Protein AF-A0AB32XCL0-F1 (afdb_monomer)

Secondary structure (DSSP, 8-state):
----GGGGTTS-HHHHHHHHHHHHHHHHS-HHHHHHHHHHHHHHGGGT-TTHHHHHHHHHHHHHHHHHHHHHHHHHHHHHHHHTTT-HHHHHHHHHHHHHHHHHHHHHHT--TTT---TT--HHHHHHHHHHHHHHHHHHHHHHHHHHHHHH-

Nearest PDB structures (foldseek):
  8w6f-assembly2_B  TM=6.296E-01  e=1.425E+00  artificial sequences
  8w6f-assembly1_A  TM=6.210E-01  e=1.663E+00  artificial sequences
  8gl3-assembly1_A  TM=4.058E-01  e=2.475E-01  synthetic construct
  8w6e-assembly1_A  TM=3.971E-01  e=5.088E-01  artificial sequences
  8dt0-assembly2_B  TM=4.203E-01  e=1.160E+00  synthetic construct

Organism: Mycoplasmopsis fermentans (strain M64) (NCBI:txid943945)

pLDDT: mean 87.24, std 12.7, range [48.72, 97.94]

Solvent-accessible surface area (backbone atoms only — not comparable to full-atom values): 8654 Å² total; per-residue (Å²): 131,90,70,40,40,76,76,50,69,87,57,52,70,64,59,46,49,57,52,42,51,58,42,48,61,48,63,78,59,46,65,50,61,58,51,50,54,47,48,52,55,60,60,59,52,73,72,76,54,94,55,55,70,59,51,45,54,51,48,54,50,48,54,51,49,52,54,50,51,53,49,52,52,53,50,55,44,52,55,50,36,62,74,24,65,86,39,66,69,59,25,51,59,41,48,50,53,52,52,49,51,50,52,39,51,55,49,58,67,62,64,46,82,92,66,77,55,71,85,74,72,52,44,70,58,46,38,47,59,41,50,55,50,43,51,42,51,43,54,19,45,55,53,38,52,57,51,51,55,66,72,75,108

Structure (mmCIF, N/CA/C/O backbone):
data_AF-A0AB32XCL0-F1
#
_entry.id   AF-A0AB32XCL0-F1
#
loop_
_atom_site.group_PDB
_atom_site.id
_atom_site.type_symbol
_atom_site.label_atom_id
_atom_site.label_alt_id
_atom_site.label_comp_id
_atom_site.label_asym_id
_atom_site.label_entity_id
_atom_site.label_seq_id
_atom_site.pdbx_PDB_ins_code
_atom_site.Cartn_x
_atom_site.Cartn_y
_atom_site.Cartn_z
_atom_site.occupancy
_atom_site.B_iso_or_equiv
_atom_site.auth_seq_id
_atom_site.auth_comp_id
_atom_site.auth_asym_id
_atom_site.auth_atom_id
_atom_site.pdbx_PDB_model_num
ATOM 1 N N . MET A 1 1 ? -5.375 -13.391 5.605 1.00 59.53 1 MET A N 1
ATOM 2 C CA . MET A 1 1 ? -6.217 -12.766 6.645 1.00 59.53 1 MET A CA 1
ATOM 3 C C . MET A 1 1 ? -7.371 -12.090 5.931 1.00 59.53 1 MET A C 1
ATOM 5 O O . MET A 1 1 ? -7.100 -11.309 5.031 1.00 59.53 1 MET A O 1
ATOM 9 N N . LEU A 1 2 ? -8.616 -12.450 6.247 1.00 79.12 2 LEU A N 1
ATOM 10 C CA . LEU A 1 2 ? -9.795 -11.755 5.725 1.00 79.12 2 LEU A CA 1
ATOM 11 C C . LEU A 1 2 ? -10.009 -10.508 6.588 1.00 79.12 2 LEU A C 1
ATOM 13 O O . LEU A 1 2 ? -10.235 -10.637 7.790 1.00 79.12 2 LEU A O 1
ATOM 17 N N . ILE A 1 3 ? -9.856 -9.323 5.998 1.00 88.88 3 ILE A N 1
ATOM 18 C CA . ILE A 1 3 ? -10.085 -8.045 6.680 1.00 88.88 3 ILE A CA 1
ATOM 19 C C . ILE A 1 3 ? -11.528 -7.632 6.409 1.00 88.88 3 ILE A C 1
ATOM 21 O O . ILE A 1 3 ? -11.978 -7.621 5.267 1.00 88.88 3 ILE A O 1
ATOM 25 N N . SER A 1 4 ? -12.263 -7.339 7.474 1.00 91.00 4 SER A N 1
ATOM 26 C CA . SER A 1 4 ? -13.673 -6.957 7.424 1.00 91.00 4 SER A CA 1
ATOM 27 C C . SER A 1 4 ? -13.965 -5.890 8.475 1.00 91.00 4 SER A C 1
ATOM 29 O O . SER A 1 4 ? -13.114 -5.580 9.306 1.00 91.00 4 SER A O 1
ATOM 31 N N . ARG A 1 5 ? -15.180 -5.342 8.482 1.00 89.94 5 ARG A N 1
ATOM 32 C CA . ARG A 1 5 ? -15.593 -4.343 9.483 1.00 89.94 5 ARG A CA 1
ATOM 33 C C . ARG A 1 5 ? -15.476 -4.885 10.912 1.00 89.94 5 ARG A C 1
ATOM 35 O O . ARG A 1 5 ? -14.988 -4.191 11.798 1.00 89.94 5 ARG A O 1
ATOM 42 N N . GLU A 1 6 ? -15.815 -6.160 11.115 1.00 92.31 6 GLU A N 1
ATOM 43 C CA . GLU A 1 6 ? -15.691 -6.849 12.409 1.00 92.31 6 GLU A CA 1
ATOM 44 C C . GLU A 1 6 ? -14.253 -6.934 12.916 1.00 92.31 6 GLU A C 1
ATOM 46 O O . GLU A 1 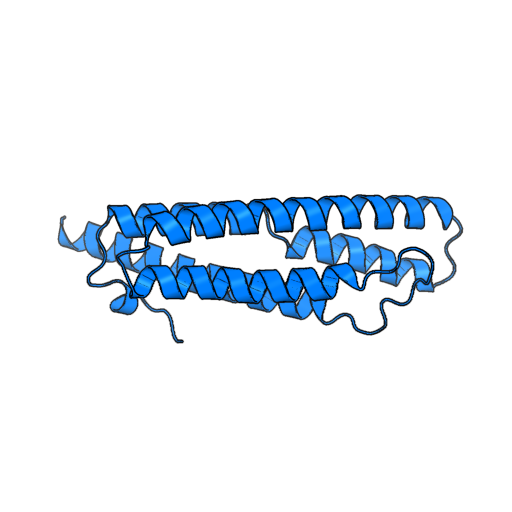6 ? -14.018 -6.931 14.126 1.00 92.31 6 GLU A O 1
ATOM 51 N N . THR A 1 7 ? -13.275 -6.950 12.006 1.00 93.19 7 THR A N 1
ATOM 52 C CA . THR A 1 7 ? -11.856 -6.881 12.367 1.00 93.19 7 THR A CA 1
ATOM 53 C C . THR A 1 7 ? -11.578 -5.642 13.221 1.00 93.19 7 THR A C 1
ATOM 55 O O . THR A 1 7 ? -10.815 -5.722 14.175 1.00 93.19 7 THR A O 1
ATOM 58 N N . PHE A 1 8 ? -12.257 -4.527 12.945 1.00 94.50 8 PHE A N 1
ATOM 59 C CA . PHE A 1 8 ? -12.014 -3.216 13.545 1.00 94.50 8 PHE A CA 1
ATOM 60 C C . PHE A 1 8 ? -12.951 -2.855 14.703 1.00 94.50 8 PHE A C 1
ATOM 62 O O . PHE A 1 8 ? -12.908 -1.730 15.202 1.00 94.50 8 PHE A O 1
ATOM 69 N N . LYS A 1 9 ? -13.790 -3.788 15.172 1.00 92.75 9 LYS A N 1
ATOM 70 C CA . LYS A 1 9 ? -14.846 -3.486 16.154 1.00 92.75 9 LYS A CA 1
ATOM 71 C C . LYS A 1 9 ? -14.348 -2.826 17.446 1.00 92.75 9 LYS A C 1
ATOM 73 O O . LYS A 1 9 ? -15.020 -1.935 17.956 1.00 92.75 9 LYS A O 1
ATOM 78 N N . ASN A 1 10 ? -13.152 -3.206 17.902 1.00 91.50 10 ASN A N 1
ATOM 79 C CA . ASN A 1 10 ? -12.537 -2.735 19.148 1.00 91.50 10 ASN A CA 1
ATOM 80 C C . ASN A 1 10 ? -11.492 -1.616 18.948 1.00 91.50 10 ASN A C 1
ATOM 82 O O . A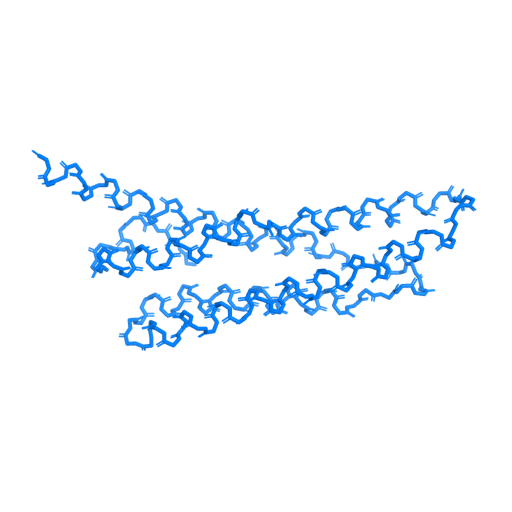SN A 1 10 ? -10.846 -1.215 19.911 1.00 91.50 10 ASN A O 1
ATOM 86 N N . CYS A 1 11 ? -11.270 -1.139 17.720 1.00 93.88 11 CYS A N 1
ATOM 87 C CA . CYS A 1 11 ? -10.318 -0.055 17.450 1.00 93.88 11 CYS A CA 1
ATOM 88 C C . CYS A 1 11 ? -10.935 1.306 17.788 1.00 93.88 11 CYS A C 1
ATOM 90 O O . CYS A 1 11 ? -12.134 1.491 17.590 1.00 93.88 11 CYS A O 1
ATOM 92 N N . SER A 1 12 ? -10.145 2.274 18.254 1.00 94.31 12 SER A N 1
ATOM 93 C CA . SER A 1 12 ? -10.655 3.638 18.459 1.00 94.31 12 SER A CA 1
ATOM 94 C C . SER A 1 12 ? -10.908 4.342 17.119 1.00 94.31 12 SER A C 1
ATOM 96 O O . SER A 1 12 ? -10.288 3.989 16.118 1.00 94.31 12 SER A O 1
ATOM 98 N N . ASP A 1 13 ? -11.791 5.345 17.078 1.00 94.25 13 ASP A N 1
ATOM 99 C CA . ASP A 1 13 ? -12.009 6.135 15.850 1.00 94.25 13 ASP A CA 1
ATOM 100 C C . ASP A 1 13 ? -10.725 6.821 15.386 1.00 94.25 13 ASP A C 1
ATOM 102 O O . ASP A 1 13 ? -10.445 6.878 14.193 1.00 94.25 13 ASP A O 1
ATOM 106 N N . LYS A 1 14 ? -9.899 7.275 16.334 1.00 95.50 14 LYS A N 1
ATOM 107 C CA . LYS A 1 14 ? -8.583 7.836 16.032 1.00 95.50 14 LYS A CA 1
ATOM 108 C C . LYS A 1 14 ? -7.698 6.826 15.303 1.00 95.50 14 LYS A C 1
ATOM 110 O O . LYS A 1 14 ? -7.172 7.152 14.248 1.00 95.50 14 LYS A O 1
ATOM 115 N N . ASP A 1 15 ? -7.580 5.605 15.824 1.00 95.94 1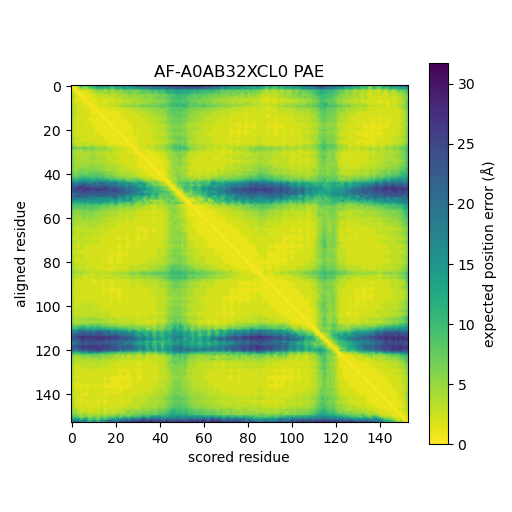5 ASP A N 1
ATOM 116 C CA . ASP A 1 15 ? -6.767 4.566 15.185 1.00 95.94 15 ASP A CA 1
ATOM 117 C C . ASP A 1 15 ? -7.266 4.231 13.770 1.00 95.94 15 ASP A C 1
ATOM 119 O O . ASP A 1 15 ? -6.473 3.983 12.860 1.00 95.94 15 ASP A O 1
ATOM 123 N N . LEU A 1 16 ? -8.591 4.202 13.587 1.00 96.19 16 LEU A N 1
ATOM 124 C CA . LEU A 1 16 ? -9.209 3.950 12.288 1.00 96.19 16 LEU A CA 1
ATOM 125 C C . LEU A 1 16 ? -8.937 5.085 11.307 1.00 96.19 16 LEU A C 1
ATOM 127 O O . LEU A 1 16 ? -8.562 4.805 10.173 1.00 96.19 16 LEU A O 1
ATOM 131 N N . ASN A 1 17 ? -9.047 6.337 11.744 1.00 96.69 17 ASN A N 1
ATOM 132 C CA . ASN A 1 17 ? -8.732 7.502 10.922 1.00 96.69 17 ASN A CA 1
ATOM 133 C C . ASN A 1 17 ? -7.239 7.572 10.566 1.00 96.69 17 ASN A C 1
ATOM 135 O O . ASN A 1 17 ? -6.907 7.828 9.411 1.00 96.69 17 ASN A O 1
ATOM 139 N N . ASP A 1 18 ? -6.340 7.270 11.509 1.00 97.12 18 ASP A N 1
ATOM 140 C CA . ASP A 1 18 ? -4.891 7.232 11.266 1.00 97.12 18 ASP A CA 1
ATOM 141 C C . ASP A 1 18 ? -4.531 6.156 10.220 1.00 97.12 18 ASP A C 1
ATOM 143 O O . ASP A 1 18 ? -3.751 6.402 9.293 1.00 97.12 18 ASP A O 1
ATOM 147 N N . LEU A 1 19 ? -5.129 4.960 10.320 1.00 97.38 19 LEU A N 1
ATOM 148 C CA . LEU A 1 19 ? -4.928 3.896 9.333 1.00 97.38 19 LEU A CA 1
ATOM 149 C C . LEU A 1 19 ? -5.595 4.221 7.987 1.00 97.38 19 LEU A C 1
ATOM 151 O O . LEU A 1 19 ? -5.017 3.927 6.940 1.00 97.38 19 LEU A O 1
ATOM 155 N N . TRP A 1 20 ? -6.787 4.818 8.002 1.00 97.44 20 TRP A N 1
ATOM 156 C CA . TRP A 1 20 ? -7.497 5.241 6.796 1.00 97.44 20 TRP A CA 1
ATOM 157 C C . TRP A 1 20 ? -6.682 6.262 6.008 1.00 97.44 20 TRP A C 1
ATOM 159 O O . TRP A 1 20 ? -6.487 6.068 4.811 1.00 97.44 20 TRP A O 1
ATOM 169 N N . ALA A 1 21 ? -6.130 7.277 6.680 1.00 96.69 21 ALA A N 1
ATOM 170 C CA . ALA A 1 21 ? -5.293 8.298 6.056 1.00 96.69 21 ALA A CA 1
ATOM 171 C C . ALA A 1 21 ? -4.075 7.673 5.362 1.00 96.69 21 ALA A C 1
ATOM 173 O O . ALA A 1 21 ? -3.845 7.918 4.181 1.00 96.69 21 ALA A O 1
ATOM 174 N N . LEU A 1 22 ? -3.361 6.767 6.048 1.00 97.50 22 LEU A N 1
ATOM 175 C CA . LEU A 1 22 ? -2.230 6.044 5.454 1.00 97.50 22 LEU A CA 1
ATOM 176 C C . LEU A 1 22 ? -2.621 5.299 4.171 1.00 97.50 22 LEU A C 1
ATOM 178 O O . LEU A 1 22 ? -1.870 5.300 3.194 1.00 97.50 22 LEU A O 1
ATOM 182 N N . VAL A 1 23 ? -3.749 4.588 4.204 1.00 97.31 23 VAL A N 1
ATOM 183 C CA . VAL A 1 23 ? -4.198 3.767 3.077 1.00 97.31 23 VAL A CA 1
ATOM 184 C C . VAL A 1 23 ? -4.695 4.644 1.930 1.00 97.31 23 VAL A C 1
ATOM 186 O O . VAL A 1 23 ? -4.351 4.361 0.785 1.00 97.31 23 VAL A O 1
ATOM 189 N N . SER A 1 24 ? -5.432 5.717 2.228 1.00 96.12 24 SER A N 1
ATOM 190 C CA . SER A 1 24 ? -5.893 6.693 1.236 1.00 96.12 24 SER A CA 1
ATOM 191 C C . SER A 1 24 ? -4.710 7.334 0.513 1.00 96.12 24 SER A C 1
ATOM 193 O O . SER A 1 24 ? -4.645 7.263 -0.709 1.00 96.12 24 SER A O 1
ATOM 195 N N . ASP A 1 25 ? -3.705 7.819 1.250 1.00 95.25 25 ASP A N 1
ATOM 196 C CA . ASP A 1 25 ? -2.505 8.441 0.672 1.00 95.25 25 ASP A CA 1
ATOM 197 C C . ASP A 1 25 ? -1.756 7.502 -0.297 1.00 95.25 25 ASP A C 1
ATOM 199 O O . ASP A 1 25 ? -1.155 7.935 -1.286 1.00 95.25 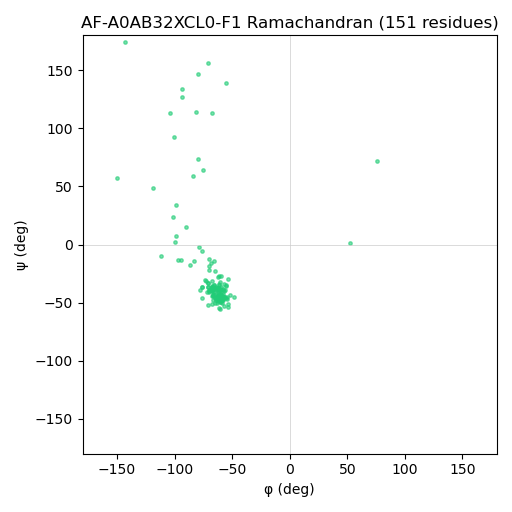25 ASP A O 1
ATOM 203 N N . MET A 1 26 ? -1.760 6.191 -0.024 1.00 96.06 26 MET A N 1
ATOM 204 C CA . MET A 1 26 ? -1.160 5.200 -0.925 1.00 96.06 26 MET A CA 1
ATOM 205 C C . MET A 1 26 ? -2.029 4.913 -2.150 1.00 96.06 26 MET A C 1
ATOM 207 O O . MET A 1 26 ? -1.482 4.709 -3.234 1.00 96.06 26 MET A O 1
ATOM 211 N N . LEU A 1 27 ? -3.352 4.890 -1.994 1.00 95.25 27 LEU A N 1
ATOM 212 C CA . LEU A 1 27 ? -4.290 4.659 -3.093 1.00 95.25 27 LEU A CA 1
ATOM 213 C C . LEU A 1 27 ? -4.397 5.866 -4.034 1.00 95.25 27 LEU A C 1
ATOM 215 O O . LEU A 1 27 ? -4.547 5.664 -5.236 1.00 95.25 27 LEU A O 1
ATOM 219 N N . ASP A 1 28 ? -4.237 7.089 -3.524 1.00 93.62 28 ASP A N 1
ATOM 220 C CA . ASP A 1 28 ? -4.249 8.327 -4.318 1.00 93.62 28 ASP A CA 1
ATOM 221 C C . ASP A 1 28 ? -3.004 8.475 -5.209 1.00 93.62 28 ASP A C 1
ATOM 223 O O . ASP A 1 28 ? -3.019 9.172 -6.226 1.00 93.62 28 ASP A O 1
ATOM 227 N N . LEU A 1 29 ? -1.910 7.791 -4.862 1.00 89.94 29 LEU A N 1
ATOM 228 C CA . LEU A 1 29 ? -0.644 7.833 -5.597 1.00 89.94 29 LEU A CA 1
ATOM 229 C C . LEU A 1 29 ? -0.229 6.460 -6.149 1.00 89.94 29 LEU A C 1
ATOM 231 O O . LEU A 1 29 ? 0.946 6.107 -6.021 1.00 89.94 29 LEU A O 1
ATOM 235 N N . PRO A 1 30 ? -1.111 5.704 -6.823 1.00 91.75 30 PRO A N 1
ATOM 236 C CA . PRO A 1 30 ? -0.960 4.265 -7.023 1.00 91.75 30 PRO A CA 1
ATOM 237 C C . PRO A 1 30 ? 0.375 3.892 -7.681 1.00 91.75 30 PRO A C 1
ATOM 239 O O . PRO A 1 30 ? 0.870 4.559 -8.599 1.00 91.75 30 PRO A O 1
ATOM 242 N N . LEU A 1 31 ? 0.985 2.808 -7.198 1.00 92.75 31 LEU A N 1
ATOM 243 C CA . LEU A 1 31 ? 2.228 2.272 -7.760 1.00 92.75 31 LEU A CA 1
ATOM 244 C C . LEU A 1 31 ? 1.962 1.569 -9.094 1.00 92.75 31 LEU A C 1
ATOM 246 O O . LEU A 1 31 ? 2.841 1.547 -9.959 1.00 92.75 31 LEU A O 1
ATOM 250 N N . SER A 1 32 ? 0.768 0.994 -9.259 1.00 92.69 32 SER A N 1
ATOM 251 C CA . SER A 1 32 ? 0.358 0.293 -10.472 1.00 92.69 32 SER A CA 1
ATOM 252 C C . SER A 1 32 ? 0.389 1.209 -11.684 1.00 92.69 32 SER A C 1
ATOM 254 O O . SER A 1 32 ? 0.876 0.791 -12.728 1.00 92.69 32 SER A O 1
ATOM 256 N N . TYR A 1 33 ? -0.025 2.470 -11.544 1.00 90.69 33 TYR A N 1
ATOM 257 C CA . TYR A 1 33 ? 0.020 3.450 -12.628 1.00 90.69 33 TYR A CA 1
ATOM 258 C C . TYR A 1 33 ? 1.441 3.627 -13.186 1.00 90.69 33 TYR A C 1
ATOM 260 O O . TYR A 1 33 ? 1.668 3.442 -14.385 1.00 90.69 33 TYR A O 1
ATOM 268 N N . ASP A 1 34 ? 2.419 3.903 -12.319 1.00 90.94 34 ASP A N 1
ATOM 269 C CA . ASP A 1 34 ? 3.815 4.114 -12.725 1.00 90.94 34 ASP A CA 1
ATOM 270 C C . ASP A 1 34 ? 4.434 2.839 -13.311 1.00 90.94 34 ASP A C 1
ATOM 272 O O . ASP A 1 34 ? 5.124 2.875 -14.334 1.00 90.94 34 ASP A O 1
ATOM 276 N N . ILE A 1 35 ? 4.175 1.692 -12.671 1.00 89.69 35 ILE A N 1
ATOM 277 C CA . ILE A 1 35 ? 4.675 0.391 -13.121 1.00 89.69 35 ILE A CA 1
ATOM 278 C C . ILE A 1 35 ? 4.079 0.043 -14.485 1.00 89.69 35 ILE A C 1
ATOM 280 O O . ILE A 1 35 ? 4.828 -0.308 -15.392 1.00 89.69 35 ILE A O 1
ATOM 284 N N . ASN A 1 36 ? 2.769 0.185 -14.676 1.00 87.50 36 ASN A N 1
ATOM 285 C CA . ASN A 1 36 ? 2.099 -0.114 -15.942 1.00 87.50 36 ASN A CA 1
ATOM 286 C C . ASN A 1 36 ? 2.574 0.814 -17.062 1.00 87.50 36 ASN A C 1
ATOM 288 O O . ASN A 1 36 ? 2.772 0.365 -18.192 1.00 87.50 36 ASN A O 1
ATOM 292 N N . LYS A 1 37 ? 2.837 2.085 -16.749 1.00 87.50 37 LYS A N 1
ATOM 293 C CA . LYS A 1 37 ? 3.408 3.046 -17.695 1.00 87.50 37 LYS A CA 1
ATOM 294 C C . LYS A 1 37 ? 4.814 2.647 -18.147 1.00 87.50 37 LYS A C 1
ATOM 296 O O . LYS A 1 37 ? 5.091 2.645 -19.348 1.00 87.50 37 LYS A O 1
ATOM 301 N N . LEU A 1 38 ? 5.678 2.246 -17.212 1.00 87.00 38 LEU A N 1
ATOM 302 C CA . LEU A 1 38 ? 6.985 1.672 -17.535 1.00 87.00 38 LEU A CA 1
ATOM 303 C C . LEU A 1 38 ? 6.832 0.405 -18.390 1.00 87.00 38 LEU A C 1
ATOM 305 O O . LEU A 1 38 ? 7.500 0.266 -19.413 1.00 87.00 38 LEU A O 1
ATOM 309 N N . MET A 1 39 ? 5.918 -0.490 -18.011 1.00 82.75 39 MET A N 1
ATOM 310 C CA . MET A 1 39 ? 5.727 -1.763 -18.699 1.00 82.75 39 MET A CA 1
ATOM 311 C C . MET A 1 39 ? 5.204 -1.624 -20.122 1.00 82.75 39 MET A C 1
ATOM 313 O O . MET A 1 39 ? 5.649 -2.346 -21.012 1.00 82.75 39 MET A O 1
ATOM 317 N N . SER A 1 40 ? 4.306 -0.672 -20.354 1.00 82.56 40 SER A N 1
ATOM 318 C CA . SER A 1 40 ? 3.823 -0.341 -21.692 1.00 82.56 40 SER A CA 1
ATOM 319 C C . SER A 1 40 ? 4.977 0.084 -22.610 1.00 82.56 40 SER A C 1
ATOM 321 O O . SER A 1 40 ? 5.117 -0.433 -23.718 1.00 82.56 40 SER A O 1
ATOM 323 N N . CYS A 1 41 ? 5.878 0.937 -22.109 1.00 81.12 41 CYS A N 1
ATOM 324 C CA . CYS A 1 41 ? 7.071 1.381 -22.837 1.00 81.12 41 CYS A CA 1
ATOM 325 C C . CYS A 1 41 ? 8.057 0.233 -23.135 1.00 81.12 41 CYS A C 1
ATOM 327 O O . CYS A 1 41 ? 8.638 0.153 -24.221 1.00 81.12 41 CYS A O 1
ATOM 329 N N . VAL A 1 42 ? 8.223 -0.691 -22.189 1.00 77.81 42 VAL A N 1
ATOM 330 C CA . VAL A 1 42 ? 9.047 -1.898 -22.368 1.00 77.81 42 VAL A CA 1
ATOM 331 C C . VAL A 1 42 ? 8.452 -2.844 -23.409 1.00 77.81 42 VAL A C 1
ATOM 333 O O . VAL A 1 42 ? 9.189 -3.479 -24.154 1.00 77.81 42 VAL A O 1
ATOM 336 N N . ASN A 1 43 ? 7.128 -2.961 -23.482 1.00 74.88 43 ASN A N 1
ATOM 337 C CA . ASN A 1 43 ? 6.485 -3.846 -24.449 1.00 74.88 43 ASN A CA 1
ATOM 338 C C . ASN A 1 43 ? 6.492 -3.259 -25.867 1.00 74.88 43 ASN A C 1
ATOM 340 O O . ASN A 1 43 ? 6.701 -4.002 -26.822 1.00 74.88 43 ASN A O 1
ATOM 344 N N . SER A 1 44 ? 6.327 -1.941 -26.021 1.00 70.62 44 SER A N 1
ATOM 345 C CA . SER A 1 44 ? 6.311 -1.287 -27.340 1.00 70.62 44 SER A CA 1
ATOM 346 C C . SER A 1 44 ? 7.683 -1.235 -28.021 1.00 70.62 44 SER A C 1
ATOM 348 O O . SER A 1 44 ? 7.790 -1.365 -29.238 1.00 70.62 44 SER A O 1
ATOM 350 N N . SER A 1 45 ? 8.752 -1.108 -27.239 1.00 64.62 45 SER A N 1
ATOM 351 C CA . SER A 1 45 ? 10.145 -1.071 -27.717 1.00 64.62 45 SER A CA 1
ATOM 352 C C . SER A 1 45 ? 10.663 -2.407 -28.266 1.00 64.62 45 SER A C 1
ATOM 354 O O . SER A 1 45 ? 11.622 -2.407 -29.039 1.00 64.62 45 SER A O 1
ATOM 356 N N . LYS A 1 46 ? 10.014 -3.537 -27.948 1.00 64.38 46 LYS A N 1
ATOM 357 C CA . LYS A 1 46 ? 10.375 -4.869 -28.476 1.00 64.38 46 LYS A CA 1
ATOM 358 C C . LYS A 1 46 ? 10.160 -5.016 -29.988 1.00 64.38 46 LYS A C 1
ATOM 360 O O . LYS A 1 46 ? 10.690 -5.952 -30.575 1.00 64.38 46 LYS A O 1
ATOM 365 N N . HIS A 1 47 ? 9.427 -4.102 -30.625 1.00 59.50 47 HIS A N 1
ATOM 366 C CA . HIS A 1 47 ? 9.033 -4.197 -32.036 1.00 59.50 47 HIS A CA 1
ATOM 367 C C . HIS A 1 47 ? 9.870 -3.342 -33.006 1.00 59.50 47 HIS A C 1
ATOM 369 O O . HIS A 1 47 ? 9.405 -3.028 -34.095 1.00 59.50 47 HIS A O 1
ATOM 375 N N . GLY A 1 48 ? 11.111 -2.989 -32.652 1.00 57.44 48 GLY A N 1
ATOM 376 C CA . GLY A 1 48 ? 11.990 -2.210 -33.534 1.00 57.44 48 GLY A CA 1
ATOM 377 C C . GLY A 1 48 ? 11.589 -0.735 -33.582 1.00 57.44 48 GLY A C 1
ATOM 378 O O . GLY A 1 48 ? 11.058 -0.249 -34.574 1.00 57.44 48 GLY A O 1
ATOM 379 N N . CYS A 1 49 ? 11.839 -0.015 -32.486 1.00 65.06 49 CYS A N 1
ATOM 380 C CA . CYS A 1 49 ? 11.560 1.416 -32.386 1.00 65.06 49 CYS A CA 1
ATOM 381 C C . CYS A 1 49 ? 12.794 2.264 -32.741 1.00 65.06 49 CYS A C 1
ATOM 383 O O . CYS A 1 49 ? 13.882 2.038 -32.211 1.00 65.06 49 CYS A O 1
ATOM 385 N N . SER A 1 50 ? 12.611 3.294 -33.573 1.00 65.00 50 SER A N 1
ATOM 386 C CA . SER A 1 50 ? 13.659 4.255 -33.956 1.00 65.00 50 SER A CA 1
ATOM 387 C C . SER A 1 50 ? 14.118 5.173 -32.812 1.00 65.00 50 SER A C 1
ATOM 389 O O . SER A 1 50 ? 15.188 5.768 -32.896 1.00 65.00 50 SER A O 1
ATOM 391 N N . HIS A 1 51 ? 13.356 5.268 -31.718 1.00 71.31 51 HIS A N 1
ATOM 392 C CA . HIS A 1 51 ? 13.626 6.164 -30.585 1.00 71.31 51 HIS A CA 1
ATOM 393 C C . HIS A 1 51 ? 14.310 5.465 -29.397 1.00 71.31 51 HIS A C 1
ATOM 395 O O . HIS A 1 51 ? 14.057 5.805 -28.240 1.00 71.31 51 HIS A O 1
ATOM 401 N N . LEU A 1 52 ? 15.171 4.472 -29.654 1.00 64.25 52 LEU A N 1
ATOM 402 C CA . LEU A 1 52 ? 15.779 3.609 -28.628 1.00 64.25 52 LEU A CA 1
ATOM 403 C C . LEU A 1 52 ? 16.381 4.385 -27.439 1.00 64.25 52 LEU A C 1
ATOM 405 O O . LEU A 1 52 ? 16.120 4.044 -26.285 1.00 64.25 52 LEU A O 1
ATOM 409 N N . MET A 1 53 ? 17.134 5.456 -27.710 1.00 67.81 53 MET A N 1
ATOM 410 C CA . MET A 1 53 ? 17.750 6.289 -26.666 1.00 67.81 53 MET A CA 1
ATOM 411 C C . MET A 1 53 ? 16.711 6.972 -25.768 1.00 67.81 53 MET A C 1
ATOM 413 O O . MET A 1 53 ? 16.877 7.017 -24.550 1.00 67.81 53 MET A O 1
ATOM 417 N N . THR A 1 54 ? 15.603 7.440 -26.343 1.00 78.69 54 THR A N 1
ATOM 418 C CA . THR A 1 54 ? 14.500 8.063 -25.601 1.00 78.69 54 THR A CA 1
ATOM 419 C C . THR A 1 54 ? 13.780 7.049 -24.715 1.00 78.69 54 THR A C 1
ATOM 421 O O . THR A 1 54 ? 13.408 7.373 -23.588 1.00 78.69 54 THR A O 1
ATOM 424 N N . HIS A 1 55 ? 13.627 5.799 -25.166 1.00 78.62 55 HIS A N 1
ATOM 425 C CA . HIS A 1 55 ? 13.057 4.758 -24.314 1.00 78.62 55 HIS A CA 1
ATOM 426 C C . HIS A 1 55 ? 13.975 4.395 -23.136 1.00 78.62 55 HIS A C 1
ATOM 428 O O . HIS A 1 55 ? 13.472 4.196 -22.034 1.00 78.62 55 HIS A O 1
ATOM 434 N N . ILE A 1 56 ? 15.299 4.340 -23.331 1.00 79.50 56 ILE A N 1
ATOM 435 C CA . ILE A 1 56 ? 16.253 4.097 -22.233 1.00 79.50 56 ILE A CA 1
ATOM 436 C C . ILE A 1 56 ? 16.127 5.201 -21.179 1.00 79.50 56 ILE A C 1
ATOM 438 O O . ILE A 1 56 ? 15.926 4.905 -20.003 1.00 79.50 56 ILE A O 1
ATOM 442 N N . GLN A 1 57 ? 16.148 6.469 -21.603 1.00 83.62 57 GLN A N 1
ATOM 443 C CA . GLN A 1 57 ? 15.966 7.616 -20.706 1.00 83.62 57 GLN A CA 1
ATOM 444 C C . GLN A 1 57 ? 14.628 7.553 -19.956 1.00 83.62 57 GLN A C 1
ATOM 446 O O . GLN A 1 57 ? 14.578 7.784 -18.747 1.00 83.62 57 GLN A O 1
ATOM 451 N N . PHE A 1 58 ? 13.547 7.191 -20.652 1.00 86.00 58 PHE A N 1
ATOM 452 C CA . PHE A 1 58 ? 12.231 7.004 -20.045 1.00 86.00 58 PHE A CA 1
ATOM 453 C C . PHE A 1 58 ? 12.240 5.887 -18.991 1.00 86.00 58 PHE A C 1
ATOM 455 O O . PHE A 1 58 ? 11.733 6.077 -17.885 1.00 86.00 58 PHE A O 1
ATOM 462 N N . ILE A 1 59 ? 12.830 4.732 -19.306 1.00 83.69 59 ILE A N 1
ATOM 463 C CA . ILE A 1 59 ? 12.924 3.583 -18.396 1.00 83.69 59 ILE A CA 1
ATOM 464 C C . ILE A 1 59 ? 13.740 3.941 -17.153 1.00 83.69 59 ILE A C 1
ATOM 466 O O . ILE A 1 59 ? 13.313 3.650 -16.035 1.00 83.69 59 ILE A O 1
ATOM 470 N N . GLU A 1 60 ? 14.884 4.603 -17.324 1.00 85.50 60 GLU A N 1
ATOM 471 C CA . GLU A 1 60 ? 15.729 5.046 -16.216 1.00 85.50 60 GLU A CA 1
ATOM 472 C C . GLU A 1 60 ? 15.022 6.053 -15.308 1.00 85.50 60 GLU A C 1
ATOM 474 O O . GLU A 1 60 ? 15.128 5.959 -14.080 1.00 85.50 60 GLU A O 1
ATOM 479 N N . PHE A 1 61 ? 14.291 7.002 -15.899 1.00 89.31 61 PHE A N 1
ATOM 480 C CA . PHE A 1 61 ? 13.491 7.972 -15.160 1.00 89.31 61 PHE A CA 1
ATOM 481 C C . PHE A 1 61 ? 12.429 7.268 -14.308 1.00 89.31 61 PHE A C 1
ATOM 483 O O . PHE A 1 61 ? 12.425 7.406 -13.084 1.00 89.31 61 PHE A O 1
ATOM 490 N N . TRP A 1 62 ? 11.582 6.437 -14.921 1.00 89.06 62 TRP A N 1
ATOM 491 C CA . TRP A 1 62 ? 10.504 5.752 -14.202 1.00 89.06 62 TRP A CA 1
ATOM 492 C C . TRP A 1 62 ? 11.015 4.752 -13.171 1.00 89.06 62 TRP A C 1
ATOM 494 O O . TRP A 1 62 ? 10.438 4.632 -12.094 1.00 89.06 62 TRP A O 1
ATOM 504 N N . TYR A 1 63 ? 12.132 4.076 -13.436 1.00 88.06 63 TYR A N 1
ATOM 505 C CA . TYR A 1 63 ? 12.786 3.233 -12.439 1.00 88.06 63 TYR A CA 1
ATOM 506 C C . TYR A 1 63 ? 13.169 4.019 -11.176 1.00 88.06 63 TYR A C 1
ATOM 508 O O . TYR A 1 63 ? 12.943 3.544 -10.057 1.00 88.06 63 TYR A O 1
ATOM 516 N N . LYS A 1 64 ? 13.731 5.226 -11.334 1.00 90.19 64 LYS A N 1
ATOM 517 C CA . LYS A 1 64 ? 14.073 6.106 -10.206 1.00 90.19 64 LYS A CA 1
ATOM 518 C C . LYS A 1 64 ? 12.818 6.567 -9.465 1.00 90.19 64 LYS A C 1
ATOM 520 O O . LYS A 1 64 ? 12.787 6.452 -8.238 1.00 90.19 64 LYS A O 1
ATOM 525 N N . GLU A 1 65 ? 11.787 6.997 -10.187 1.00 92.81 65 GLU A N 1
ATOM 526 C CA . GLU A 1 65 ? 10.524 7.462 -9.598 1.00 92.81 65 GLU A CA 1
ATOM 527 C C . GLU A 1 65 ? 9.805 6.354 -8.818 1.00 92.81 65 GLU A C 1
ATOM 529 O O . GLU A 1 65 ? 9.483 6.535 -7.643 1.00 92.81 65 GLU A O 1
ATOM 534 N N . ILE A 1 66 ? 9.673 5.154 -9.392 1.00 92.94 66 ILE A N 1
ATOM 535 C CA . ILE A 1 66 ? 9.075 3.994 -8.711 1.00 92.94 66 ILE A CA 1
ATOM 536 C C . ILE A 1 66 ? 9.862 3.658 -7.438 1.00 92.94 66 ILE A C 1
ATOM 538 O O . ILE A 1 66 ? 9.285 3.460 -6.367 1.00 92.94 66 ILE A O 1
ATOM 542 N N . ARG A 1 67 ? 11.201 3.624 -7.507 1.00 93.12 67 ARG A N 1
ATOM 543 C CA . ARG A 1 67 ? 12.040 3.367 -6.323 1.00 93.12 67 ARG A CA 1
ATOM 544 C C . ARG A 1 67 ? 11.877 4.441 -5.251 1.00 93.12 67 ARG A C 1
ATOM 546 O O . ARG A 1 67 ? 11.909 4.107 -4.063 1.00 93.12 67 ARG A O 1
ATOM 553 N N . ARG A 1 68 ? 11.728 5.705 -5.650 1.00 94.81 68 ARG A N 1
ATOM 554 C CA . ARG A 1 68 ? 11.493 6.832 -4.745 1.00 94.81 68 ARG A CA 1
ATOM 555 C C . ARG A 1 68 ? 10.129 6.706 -4.065 1.00 94.81 68 ARG A C 1
ATOM 557 O O . ARG A 1 68 ? 10.078 6.766 -2.839 1.00 94.81 68 ARG A O 1
ATOM 564 N N . LYS A 1 69 ? 9.065 6.424 -4.820 1.00 95.62 69 LYS A N 1
ATOM 565 C CA . LYS A 1 69 ? 7.713 6.190 -4.289 1.00 95.62 69 LYS A CA 1
ATOM 566 C C . LYS A 1 69 ? 7.675 5.017 -3.302 1.00 95.62 69 LYS A C 1
ATOM 568 O O . LYS A 1 69 ? 7.228 5.181 -2.172 1.00 95.62 69 LYS A O 1
ATOM 573 N N . ILE A 1 70 ? 8.283 3.877 -3.651 1.00 95.81 70 ILE A N 1
ATOM 574 C CA . ILE A 1 70 ? 8.430 2.726 -2.737 1.00 95.81 70 ILE A CA 1
ATOM 575 C C . ILE A 1 70 ? 9.149 3.125 -1.438 1.00 95.81 70 ILE A C 1
ATOM 577 O O . ILE A 1 70 ? 8.797 2.644 -0.360 1.00 95.81 70 ILE A O 1
ATOM 581 N N . LYS A 1 71 ? 10.175 3.984 -1.514 1.00 96.19 71 LYS A N 1
ATOM 582 C CA . LYS A 1 71 ? 10.878 4.479 -0.322 1.00 96.19 71 LYS A CA 1
ATOM 583 C C . LYS A 1 71 ? 9.944 5.307 0.565 1.00 96.19 71 LYS A C 1
ATOM 585 O O . LYS A 1 71 ? 9.947 5.072 1.769 1.00 96.19 71 LYS A O 1
ATOM 590 N N . TYR A 1 72 ? 9.148 6.210 -0.009 1.00 96.06 72 TYR A N 1
ATOM 591 C CA . TYR A 1 72 ? 8.175 7.005 0.748 1.00 96.06 72 TYR A CA 1
ATOM 592 C C . TYR A 1 72 ? 7.139 6.134 1.448 1.00 96.06 72 TYR A C 1
ATOM 594 O O . TYR A 1 72 ? 6.968 6.254 2.657 1.00 96.06 72 TYR A O 1
ATOM 602 N N . TYR A 1 73 ? 6.551 5.177 0.735 1.00 97.62 73 TYR A N 1
ATOM 603 C CA . TYR A 1 73 ? 5.593 4.254 1.335 1.00 97.62 73 TYR A CA 1
ATOM 604 C C . TYR A 1 73 ? 6.206 3.448 2.482 1.00 97.62 73 TYR A C 1
ATOM 606 O O . TYR A 1 73 ? 5.599 3.318 3.538 1.00 97.62 73 TYR A O 1
ATOM 614 N N . LEU A 1 74 ? 7.439 2.946 2.331 1.00 97.31 74 LEU A N 1
ATOM 615 C CA . LEU A 1 74 ? 8.127 2.242 3.419 1.00 97.31 74 LEU A CA 1
ATOM 616 C C . LEU A 1 74 ? 8.353 3.132 4.648 1.00 97.31 74 LEU A C 1
ATOM 618 O O . LEU A 1 74 ? 8.319 2.618 5.771 1.00 97.31 74 LEU A O 1
ATOM 622 N N . THR A 1 75 ? 8.599 4.428 4.450 1.00 97.38 75 THR A N 1
ATOM 623 C CA . THR A 1 75 ? 8.706 5.405 5.539 1.00 97.38 75 THR A CA 1
ATOM 624 C C . THR A 1 75 ? 7.357 5.600 6.224 1.00 97.38 75 THR A C 1
ATOM 626 O O . THR A 1 75 ? 7.287 5.415 7.435 1.00 97.38 75 THR A O 1
ATOM 629 N N . TRP A 1 76 ? 6.286 5.874 5.476 1.00 97.50 76 TRP A N 1
ATOM 630 C CA . TRP A 1 76 ? 4.941 6.049 6.040 1.00 97.50 76 TRP A CA 1
ATOM 631 C C . TRP A 1 76 ? 4.468 4.814 6.809 1.00 97.50 76 TRP A C 1
ATOM 633 O O . TRP A 1 76 ? 4.059 4.920 7.962 1.00 97.50 76 TRP A O 1
ATOM 643 N N . ILE A 1 77 ? 4.641 3.625 6.225 1.00 97.88 77 ILE A N 1
ATOM 644 C CA . ILE A 1 77 ? 4.346 2.344 6.876 1.00 97.88 77 ILE A CA 1
ATOM 645 C C . ILE A 1 77 ? 5.143 2.195 8.170 1.00 97.88 77 ILE A C 1
ATOM 647 O O . ILE A 1 77 ? 4.596 1.768 9.178 1.00 97.88 77 ILE A O 1
ATOM 651 N N . SER A 1 78 ? 6.438 2.521 8.167 1.00 97.94 78 SER A N 1
ATOM 652 C CA . SER A 1 78 ? 7.263 2.362 9.371 1.00 97.94 78 SER A CA 1
ATOM 653 C C . SER A 1 78 ? 6.843 3.332 10.475 1.00 97.94 78 SER A C 1
ATOM 655 O O . SER A 1 78 ? 6.747 2.905 11.619 1.00 97.94 78 SER A O 1
ATOM 657 N N . ASN A 1 79 ? 6.508 4.579 10.136 1.00 97.81 79 ASN A N 1
ATOM 658 C CA . ASN A 1 79 ? 5.959 5.537 11.098 1.00 97.81 79 ASN A CA 1
ATOM 659 C C . ASN A 1 79 ? 4.643 5.024 11.699 1.00 97.81 79 ASN A C 1
ATOM 661 O O . ASN A 1 79 ? 4.447 5.093 12.909 1.00 97.81 79 ASN A O 1
ATOM 665 N N . MET A 1 80 ? 3.771 4.444 10.870 1.00 97.81 80 MET A N 1
ATOM 666 C CA . MET A 1 80 ? 2.493 3.914 11.338 1.00 97.81 80 MET A CA 1
ATOM 667 C C . MET A 1 80 ? 2.643 2.638 12.178 1.00 97.81 80 MET A C 1
ATOM 669 O O . MET A 1 80 ? 1.907 2.431 13.139 1.00 97.81 80 MET A O 1
ATOM 673 N N . MET A 1 81 ? 3.634 1.791 11.881 1.00 97.69 81 MET A N 1
ATOM 674 C CA . MET A 1 81 ? 3.970 0.652 12.744 1.00 97.69 81 MET A CA 1
ATOM 675 C C . MET A 1 81 ? 4.405 1.099 14.144 1.00 97.69 81 MET A C 1
ATOM 677 O O . MET A 1 81 ? 4.031 0.448 15.116 1.00 97.69 81 MET A O 1
ATOM 681 N N . GLU A 1 82 ? 5.176 2.185 14.255 1.00 97.44 82 GLU A N 1
ATOM 682 C CA . GLU A 1 82 ? 5.568 2.745 15.555 1.00 97.44 82 GLU A CA 1
ATOM 683 C C . GLU A 1 82 ? 4.364 3.307 16.317 1.00 97.44 82 GLU A C 1
ATOM 685 O O . GLU A 1 82 ? 4.239 3.081 17.522 1.00 97.44 82 GLU A O 1
ATOM 690 N N . LEU A 1 83 ? 3.448 3.982 15.614 1.00 96.50 83 LEU A N 1
ATOM 691 C CA . LEU A 1 83 ? 2.203 4.494 16.190 1.00 96.50 83 LEU A CA 1
ATOM 692 C C . LEU A 1 83 ? 1.332 3.354 16.742 1.00 96.50 83 LEU A C 1
ATOM 694 O O . LEU A 1 83 ? 0.858 3.426 17.874 1.00 96.50 83 LEU A O 1
ATOM 698 N N . PHE A 1 84 ? 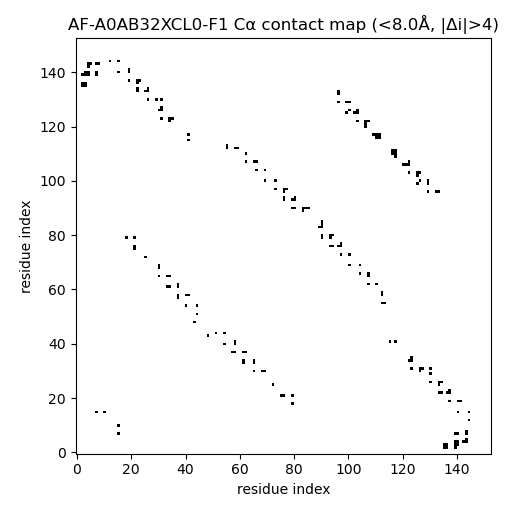1.210 2.249 16.002 1.00 96.44 84 PHE A N 1
ATOM 699 C CA . PHE A 1 84 ? 0.427 1.079 16.405 1.00 96.44 84 PHE A CA 1
ATOM 700 C C . PHE A 1 84 ? 1.201 0.021 17.196 1.00 96.44 84 PHE A C 1
ATOM 702 O O . PHE A 1 84 ? 0.694 -1.085 17.371 1.00 96.44 84 PHE A O 1
ATOM 709 N N . LYS A 1 85 ? 2.394 0.317 17.726 1.00 94.12 85 LYS A N 1
ATOM 710 C CA . LYS A 1 85 ? 3.228 -0.684 18.423 1.00 94.12 85 LYS A CA 1
ATOM 711 C C . LYS A 1 85 ? 2.513 -1.425 19.563 1.00 94.12 85 LYS A C 1
ATOM 713 O O . LYS A 1 85 ? 2.826 -2.582 19.825 1.00 94.12 85 LYS A O 1
ATOM 718 N N . SER A 1 86 ? 1.548 -0.771 20.213 1.00 91.62 86 SER A N 1
ATOM 719 C CA . SER A 1 86 ? 0.750 -1.341 21.308 1.00 91.62 86 SER A CA 1
ATOM 720 C C . SER A 1 86 ? -0.578 -1.956 20.845 1.00 91.62 86 SER A C 1
ATOM 722 O O . SER A 1 86 ? -1.210 -2.680 21.608 1.00 91.62 86 SER A O 1
ATOM 724 N N . ASN A 1 87 ? -1.011 -1.695 19.607 1.00 94.06 87 ASN A N 1
ATOM 725 C CA . ASN A 1 87 ? -2.214 -2.278 19.021 1.00 94.06 87 ASN A CA 1
ATOM 726 C C . ASN A 1 87 ? -1.820 -3.431 18.088 1.00 94.06 87 ASN A C 1
ATOM 728 O O . ASN A 1 87 ? -1.556 -3.237 16.901 1.00 94.06 87 ASN A O 1
ATOM 732 N N . PHE A 1 88 ? -1.788 -4.648 18.641 1.00 92.62 88 PHE A N 1
ATOM 733 C CA . PHE A 1 88 ? -1.330 -5.849 17.936 1.00 92.62 88 PHE A CA 1
ATOM 734 C C . PHE A 1 88 ? -2.025 -6.052 16.582 1.00 92.62 88 PHE A C 1
ATOM 736 O O . PHE A 1 88 ? -1.370 -6.358 15.589 1.00 92.62 88 PHE A O 1
ATOM 743 N N . LEU A 1 89 ? -3.341 -5.849 16.516 1.00 94.62 89 LEU A N 1
ATOM 744 C CA . LEU A 1 89 ? -4.101 -6.028 15.283 1.00 94.62 89 LEU A CA 1
ATOM 745 C C . LEU A 1 89 ? -3.629 -5.065 14.184 1.00 94.62 89 LEU A C 1
ATOM 747 O O . LEU A 1 89 ? -3.273 -5.497 13.085 1.00 94.62 89 LEU A O 1
ATOM 751 N N . LEU A 1 90 ? -3.618 -3.766 14.486 1.00 96.12 90 LEU A N 1
ATOM 752 C CA . LEU A 1 90 ? -3.270 -2.729 13.514 1.00 96.12 90 LEU A CA 1
ATOM 753 C C . LEU A 1 90 ? -1.799 -2.820 13.110 1.00 96.12 90 LEU A C 1
ATOM 755 O O . LEU A 1 90 ? -1.471 -2.706 11.928 1.00 96.12 90 LEU A O 1
ATOM 759 N N . TYR A 1 91 ? -0.924 -3.146 14.063 1.00 96.44 91 TYR A N 1
ATOM 760 C CA . TYR A 1 91 ? 0.479 -3.422 13.789 1.00 96.44 91 TYR A CA 1
ATOM 761 C C . TYR A 1 91 ? 0.646 -4.519 12.732 1.00 96.44 91 TYR A C 1
ATOM 763 O O . TYR A 1 91 ? 1.423 -4.357 11.790 1.00 96.44 91 TYR A O 1
ATOM 771 N N . PHE A 1 92 ? -0.084 -5.634 12.846 1.00 95.69 92 PHE A N 1
ATOM 772 C CA . PHE A 1 92 ? 0.008 -6.734 11.882 1.00 95.69 92 PHE A CA 1
ATOM 773 C C . PHE A 1 92 ? -0.553 -6.359 10.507 1.00 95.69 92 PHE A C 1
ATOM 775 O O . PHE A 1 92 ? 0.056 -6.720 9.498 1.00 95.69 92 PHE A O 1
ATOM 782 N N . ILE A 1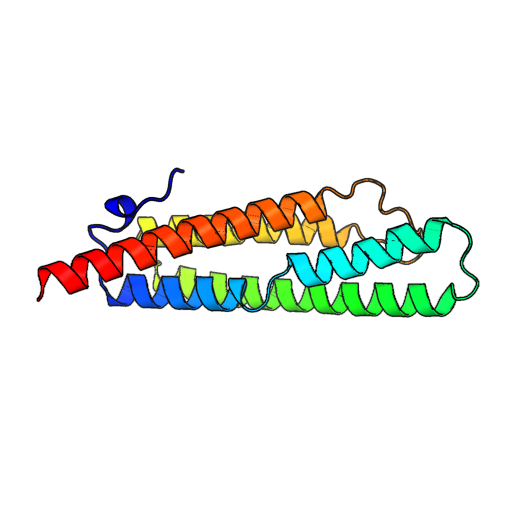 93 ? -1.650 -5.597 10.457 1.00 96.75 93 ILE A N 1
ATOM 783 C CA . ILE A 1 93 ? -2.230 -5.094 9.202 1.00 96.75 93 ILE A CA 1
ATOM 784 C C . ILE A 1 93 ? -1.221 -4.215 8.452 1.00 96.75 93 ILE A C 1
ATOM 786 O O . ILE A 1 93 ? -0.992 -4.422 7.257 1.00 96.75 93 ILE A O 1
ATOM 790 N N . VAL A 1 94 ? -0.565 -3.284 9.149 1.00 97.31 94 VAL A N 1
ATOM 791 C CA . VAL A 1 94 ? 0.452 -2.398 8.559 1.00 97.31 94 VAL A CA 1
ATOM 792 C C . VAL A 1 94 ? 1.741 -3.164 8.229 1.00 97.31 94 VAL A C 1
ATOM 794 O O . VAL A 1 94 ? 2.373 -2.936 7.194 1.00 97.31 94 VAL A O 1
ATOM 797 N N . ARG A 1 95 ? 2.134 -4.141 9.054 1.00 96.94 95 ARG A N 1
ATOM 798 C CA . ARG A 1 95 ? 3.293 -5.003 8.773 1.00 96.94 95 ARG A CA 1
ATOM 799 C C . ARG A 1 95 ? 3.112 -5.797 7.480 1.00 96.94 95 ARG A C 1
ATOM 801 O O . ARG A 1 95 ? 4.076 -5.959 6.734 1.00 96.94 95 ARG A O 1
ATOM 808 N N . GLU A 1 96 ? 1.905 -6.276 7.199 1.00 96.38 96 GLU A N 1
ATOM 809 C CA . GLU A 1 96 ? 1.593 -6.973 5.949 1.00 96.38 96 GLU A CA 1
ATOM 810 C C . GLU A 1 96 ? 1.786 -6.054 4.729 1.00 96.38 96 GLU A C 1
ATOM 812 O O . GLU A 1 96 ? 2.411 -6.468 3.747 1.00 96.38 96 GLU A O 1
ATOM 817 N N . MET A 1 97 ? 1.387 -4.774 4.821 1.00 97.31 97 MET A N 1
ATOM 818 C CA . MET A 1 97 ? 1.696 -3.763 3.792 1.00 97.31 97 MET A CA 1
ATOM 819 C C . MET A 1 97 ? 3.208 -3.672 3.557 1.00 97.31 97 MET A C 1
ATOM 821 O O . MET A 1 97 ? 3.675 -3.703 2.417 1.00 97.31 97 MET A O 1
ATOM 825 N N . LYS A 1 98 ? 3.998 -3.636 4.641 1.00 97.25 98 LYS A N 1
ATOM 826 C CA . LYS A 1 98 ? 5.469 -3.587 4.578 1.00 97.25 98 LYS A CA 1
ATOM 827 C C . LYS A 1 98 ? 6.059 -4.787 3.845 1.00 97.25 98 LYS A C 1
ATOM 829 O O . LYS A 1 98 ? 7.002 -4.620 3.071 1.00 97.25 98 LYS A O 1
ATOM 834 N N . ILE A 1 99 ? 5.557 -5.991 4.118 1.00 95.50 99 ILE A N 1
ATOM 835 C CA . ILE A 1 99 ? 6.041 -7.236 3.505 1.00 95.50 99 ILE A CA 1
ATOM 836 C C . ILE A 1 99 ? 5.753 -7.222 2.001 1.00 95.50 99 ILE A C 1
ATOM 838 O O . ILE A 1 99 ? 6.676 -7.400 1.203 1.00 95.50 99 ILE A O 1
ATOM 842 N N . ARG A 1 100 ? 4.512 -6.920 1.607 1.00 95.06 100 ARG A N 1
ATOM 843 C CA . ARG A 1 100 ? 4.103 -6.833 0.194 1.00 95.06 100 ARG A CA 1
ATOM 844 C C . ARG A 1 100 ? 4.920 -5.795 -0.567 1.00 95.06 100 ARG A C 1
ATOM 846 O O . ARG A 1 100 ? 5.475 -6.086 -1.625 1.00 95.06 100 ARG A O 1
ATOM 853 N N . LEU A 1 101 ? 5.106 -4.619 0.024 1.00 95.00 101 LEU A N 1
ATOM 854 C CA . LEU A 1 101 ? 5.900 -3.557 -0.581 1.00 95.00 101 LEU A CA 1
ATOM 855 C C . LEU A 1 101 ? 7.393 -3.917 -0.698 1.00 95.00 101 LEU A C 1
ATOM 857 O O . LEU A 1 101 ? 8.046 -3.561 -1.682 1.00 95.00 101 LEU A O 1
ATOM 861 N N . LYS A 1 102 ? 7.958 -4.661 0.264 1.00 93.44 102 LYS A N 1
ATOM 862 C CA . LYS A 1 102 ? 9.326 -5.200 0.153 1.00 93.44 102 LYS A CA 1
ATOM 863 C C . LYS A 1 102 ? 9.454 -6.195 -1.003 1.00 93.44 102 LYS A C 1
ATOM 865 O O . LYS A 1 102 ? 10.474 -6.157 -1.690 1.00 93.44 102 LYS A O 1
ATOM 870 N N . ASN A 1 103 ? 8.440 -7.023 -1.256 1.00 90.69 103 ASN A N 1
ATOM 871 C CA . ASN A 1 103 ? 8.429 -7.930 -2.407 1.00 90.69 103 ASN A CA 1
ATOM 872 C C . ASN A 1 103 ? 8.420 -7.148 -3.724 1.00 90.69 103 ASN A C 1
ATOM 874 O O . ASN A 1 103 ? 9.266 -7.396 -4.581 1.00 90.69 103 ASN A O 1
ATOM 878 N N . ILE A 1 104 ? 7.566 -6.125 -3.843 1.00 91.25 104 ILE A N 1
ATOM 879 C CA . ILE A 1 104 ? 7.560 -5.224 -5.009 1.00 91.25 104 ILE A CA 1
ATOM 880 C C . ILE A 1 104 ? 8.937 -4.580 -5.196 1.00 91.25 104 ILE A C 1
ATOM 882 O O . ILE A 1 104 ? 9.476 -4.578 -6.300 1.00 91.25 104 ILE A O 1
ATOM 886 N N . LYS A 1 105 ? 9.560 -4.091 -4.116 1.00 91.94 105 LYS A N 1
ATOM 887 C CA . LYS A 1 105 ? 10.910 -3.510 -4.158 1.00 91.94 105 LYS A CA 1
ATOM 888 C C . LYS A 1 105 ? 11.953 -4.483 -4.711 1.00 91.94 105 LYS A C 1
ATOM 890 O O . LYS A 1 105 ? 12.843 -4.051 -5.441 1.00 91.94 105 LYS A O 1
ATOM 895 N N . LEU A 1 106 ? 11.884 -5.765 -4.347 1.00 87.19 106 LEU A N 1
ATOM 896 C CA . LEU A 1 106 ? 12.782 -6.794 -4.877 1.00 87.19 106 LEU A CA 1
ATOM 897 C C . LEU A 1 106 ? 12.540 -7.022 -6.371 1.00 87.19 106 LEU A C 1
ATOM 899 O O . LEU A 1 106 ? 13.504 -7.040 -7.133 1.00 87.19 106 LEU A O 1
ATOM 903 N N . CYS A 1 107 ? 11.279 -7.101 -6.799 1.00 85.50 107 CYS A N 1
ATOM 904 C CA . CYS A 1 107 ? 10.935 -7.213 -8.215 1.00 85.50 107 CYS A CA 1
ATOM 905 C C . CYS A 1 107 ? 11.437 -5.999 -9.016 1.00 85.50 107 CYS A C 1
ATOM 907 O O . CYS A 1 107 ? 12.123 -6.172 -10.017 1.00 85.50 107 CYS A O 1
ATOM 909 N N . VAL A 1 108 ? 11.212 -4.772 -8.536 1.00 86.19 108 VAL A N 1
ATOM 910 C CA . VAL A 1 108 ? 11.704 -3.543 -9.187 1.00 86.19 108 VAL A CA 1
ATOM 911 C C . VAL A 1 108 ? 13.232 -3.503 -9.253 1.00 86.19 108 VAL A C 1
ATOM 913 O O . VAL A 1 108 ? 13.785 -3.062 -10.254 1.00 86.19 108 VAL A O 1
ATOM 916 N N . LYS A 1 109 ? 13.955 -3.987 -8.231 1.00 82.25 109 LYS A N 1
ATOM 917 C CA . LYS A 1 109 ? 15.429 -4.064 -8.275 1.00 82.25 109 LYS A CA 1
ATOM 918 C C . LYS A 1 109 ? 15.958 -4.928 -9.421 1.00 82.25 109 LYS A C 1
ATOM 920 O O . LYS A 1 109 ? 17.078 -4.684 -9.853 1.00 82.25 109 LYS A O 1
ATOM 925 N N . SER A 1 110 ? 15.187 -5.911 -9.885 1.00 75.56 110 SER A N 1
ATOM 926 C CA . SER A 1 110 ? 15.583 -6.760 -11.012 1.00 75.56 110 SER A CA 1
ATOM 927 C C . SER A 1 110 ? 15.446 -6.081 -12.379 1.00 75.56 110 SER A C 1
ATOM 929 O O . SER A 1 110 ? 15.876 -6.650 -13.378 1.00 75.56 110 SER A O 1
ATOM 931 N N . TYR A 1 111 ? 14.897 -4.862 -12.445 1.00 75.56 111 TYR A N 1
ATOM 932 C CA . TYR A 1 111 ? 14.826 -4.098 -13.687 1.00 75.56 111 TYR A CA 1
ATOM 933 C C . TYR A 1 111 ? 16.230 -3.694 -14.133 1.00 75.56 111 TYR A C 1
ATOM 935 O O . TYR A 1 111 ? 16.893 -2.882 -13.485 1.00 75.56 111 TYR A O 1
ATOM 943 N N . LYS A 1 112 ? 16.677 -4.258 -15.255 1.00 65.31 112 LYS A N 1
ATOM 944 C CA . LYS A 1 112 ? 17.925 -3.887 -15.920 1.00 65.31 112 LYS A CA 1
ATOM 945 C C . LYS A 1 112 ? 17.619 -3.044 -17.156 1.00 65.31 112 LYS A C 1
ATOM 947 O O . LYS A 1 112 ? 17.058 -3.549 -18.124 1.00 65.31 112 LYS A O 1
ATOM 952 N N . ALA A 1 113 ? 18.005 -1.769 -17.128 1.00 57.00 113 ALA A N 1
ATOM 953 C CA . ALA A 1 113 ? 17.761 -0.829 -18.229 1.00 57.00 113 ALA A CA 1
ATOM 954 C C . ALA A 1 113 ? 18.552 -1.174 -19.506 1.00 57.00 113 ALA A C 1
ATOM 956 O O . ALA A 1 113 ? 18.074 -0.945 -20.611 1.00 57.00 113 ALA A O 1
ATOM 957 N N . ASN A 1 114 ? 19.743 -1.757 -19.355 1.00 52.75 114 ASN A N 1
ATOM 958 C CA . ASN A 1 114 ? 20.674 -2.054 -20.445 1.00 52.75 114 ASN A CA 1
ATOM 959 C C . ASN A 1 114 ? 20.390 -3.369 -21.190 1.00 52.75 114 ASN A C 1
ATOM 961 O O . ASN A 1 114 ? 20.955 -3.585 -22.256 1.00 52.75 114 ASN A O 1
ATOM 965 N N . GLU A 1 115 ? 19.548 -4.253 -20.650 1.00 50.22 115 GLU A N 1
ATOM 966 C CA . GLU A 1 115 ? 19.353 -5.591 -21.221 1.00 50.22 115 GLU A CA 1
ATOM 967 C C . GLU A 1 115 ? 17.965 -5.801 -21.841 1.00 50.22 115 GLU A C 1
ATOM 969 O O . GLU A 1 115 ? 17.776 -6.830 -22.475 1.00 50.22 115 GLU A O 1
ATOM 974 N N . TRP A 1 116 ? 16.983 -4.899 -21.670 1.00 53.03 116 TRP A N 1
ATOM 975 C CA . TRP A 1 116 ? 15.564 -5.100 -22.072 1.00 53.03 116 TRP A CA 1
ATOM 976 C C . TRP A 1 116 ? 14.908 -6.394 -21.551 1.00 53.03 116 TRP A C 1
ATOM 978 O O . TRP A 1 116 ? 13.732 -6.663 -21.805 1.00 53.03 116 TRP A O 1
ATOM 988 N N . LYS A 1 117 ? 15.656 -7.179 -20.774 1.00 53.66 117 LYS A N 1
ATOM 989 C CA . LYS A 1 117 ? 15.280 -8.438 -20.152 1.00 53.66 117 LYS A CA 1
ATOM 990 C C . LYS A 1 117 ? 14.472 -8.155 -18.907 1.00 53.66 117 LYS A C 1
ATOM 992 O O . LYS A 1 117 ? 14.917 -8.299 -17.771 1.00 53.66 117 LYS A O 1
ATOM 997 N N . PHE A 1 118 ? 13.238 -7.747 -19.142 1.00 59.50 118 PHE A N 1
ATOM 998 C CA . PHE A 1 118 ? 12.182 -7.855 -18.156 1.00 59.50 118 PHE A CA 1
ATOM 999 C C . PHE A 1 118 ? 11.588 -9.272 -18.243 1.00 59.50 118 PHE A C 1
ATOM 1001 O O . PHE A 1 118 ? 10.415 -9.455 -18.551 1.00 59.50 118 PHE A O 1
ATOM 1008 N N . ASP A 1 119 ? 12.421 -10.294 -18.033 1.00 48.72 119 ASP A N 1
ATOM 1009 C CA . ASP A 1 119 ? 12.086 -11.692 -18.356 1.00 48.72 119 ASP A CA 1
ATOM 1010 C C . ASP A 1 119 ? 11.181 -12.364 -17.310 1.00 48.72 119 ASP A C 1
ATOM 1012 O O . ASP A 1 119 ? 10.786 -13.515 -17.462 1.00 48.72 119 ASP A O 1
ATOM 1016 N N . ASN A 1 120 ? 10.828 -11.664 -16.226 1.00 52.38 120 ASN A N 1
ATOM 1017 C CA . ASN A 1 120 ? 10.049 -12.255 -15.137 1.00 52.38 120 ASN A CA 1
ATOM 1018 C C . ASN A 1 120 ? 9.171 -11.222 -14.418 1.00 52.38 120 ASN A C 1
ATOM 1020 O O . ASN A 1 120 ? 9.281 -10.981 -13.214 1.00 52.38 120 ASN A O 1
ATOM 1024 N N . LEU A 1 121 ? 8.307 -10.559 -15.184 1.00 60.75 121 LEU A N 1
ATOM 1025 C CA . LEU A 1 121 ? 7.483 -9.435 -14.740 1.00 60.75 121 LEU A CA 1
ATOM 1026 C C . LEU A 1 121 ? 6.304 -9.875 -13.877 1.00 60.75 121 LEU A C 1
ATOM 1028 O O . LEU A 1 121 ? 5.141 -9.659 -14.201 1.00 60.75 121 LEU A O 1
ATOM 1032 N N . ARG A 1 122 ? 6.603 -10.449 -12.716 1.00 70.69 122 ARG A N 1
ATOM 1033 C CA . ARG A 1 122 ? 5.617 -10.570 -11.645 1.00 70.69 122 ARG A CA 1
ATOM 1034 C C . ARG A 1 122 ? 5.299 -9.210 -11.026 1.00 70.69 122 ARG A C 1
ATOM 1036 O O . ARG A 1 122 ? 4.326 -9.128 -10.296 1.00 70.69 122 ARG A O 1
ATOM 1043 N N . THR A 1 123 ? 6.065 -8.145 -11.295 1.00 78.81 123 THR A N 1
ATOM 1044 C CA . THR A 1 123 ? 5.864 -6.840 -10.644 1.00 78.81 123 THR A CA 1
ATOM 1045 C C . THR A 1 123 ? 4.465 -6.249 -10.844 1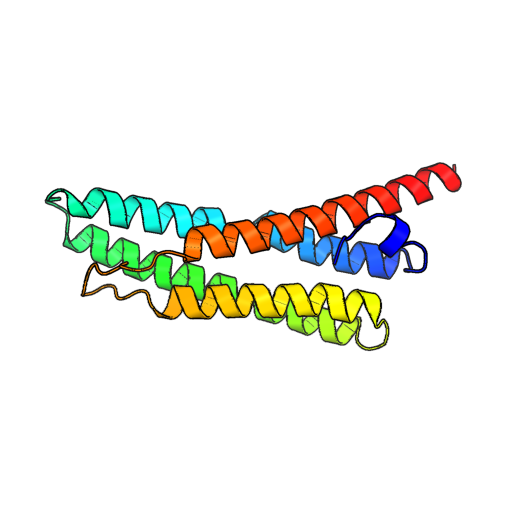.00 78.81 123 THR A C 1
ATOM 1047 O O . THR A 1 123 ? 3.894 -5.854 -9.832 1.00 78.81 123 THR A O 1
ATOM 1050 N N . PRO A 1 124 ? 3.871 -6.222 -12.060 1.00 82.62 124 PRO A N 1
ATOM 1051 C CA . PRO A 1 124 ? 2.481 -5.788 -12.243 1.00 82.62 124 PRO A CA 1
ATOM 1052 C C . PRO A 1 124 ? 1.489 -6.617 -11.414 1.00 82.62 124 PRO A C 1
ATOM 1054 O O . PRO A 1 124 ? 0.588 -6.079 -10.784 1.00 82.62 124 PRO A O 1
ATOM 1057 N N . VAL A 1 125 ? 1.710 -7.932 -11.320 1.00 85.00 125 VAL A N 1
ATOM 1058 C CA . VAL A 1 125 ? 0.886 -8.816 -10.481 1.00 85.00 125 VAL A CA 1
ATOM 1059 C C . VAL A 1 125 ? 1.081 -8.503 -8.993 1.00 85.00 125 VAL A C 1
ATOM 1061 O O . VAL A 1 125 ? 0.116 -8.415 -8.245 1.00 85.00 125 VAL A O 1
ATOM 1064 N N . GLN A 1 126 ? 2.322 -8.308 -8.541 1.00 88.19 126 GLN A N 1
ATOM 1065 C CA . GLN A 1 126 ? 2.632 -8.018 -7.138 1.00 88.19 126 GLN A CA 1
ATOM 1066 C C . GLN A 1 126 ? 2.109 -6.649 -6.696 1.00 88.19 126 GLN A C 1
ATOM 1068 O O . GLN A 1 126 ? 1.676 -6.519 -5.553 1.00 88.19 126 GLN A O 1
ATOM 1073 N N . VAL A 1 127 ? 2.145 -5.639 -7.573 1.00 91.19 127 VAL A N 1
ATOM 1074 C CA . VAL A 1 127 ? 1.578 -4.323 -7.259 1.00 91.19 127 VAL A CA 1
ATOM 1075 C C . VAL A 1 127 ? 0.058 -4.375 -7.205 1.00 91.19 127 VAL A C 1
ATOM 1077 O O . VAL A 1 127 ? -0.502 -3.844 -6.254 1.00 91.19 127 VAL A O 1
ATOM 1080 N N . GLN A 1 128 ? -0.595 -5.110 -8.113 1.00 92.06 128 GLN A N 1
ATOM 1081 C CA . GLN A 1 128 ? -2.042 -5.311 -8.044 1.00 92.06 128 GLN A CA 1
ATOM 1082 C C . GLN A 1 128 ? -2.441 -5.994 -6.731 1.00 92.06 128 GLN A C 1
ATOM 1084 O O . GLN A 1 128 ? -3.274 -5.488 -5.997 1.00 92.06 128 GLN A O 1
ATOM 1089 N N . VAL A 1 129 ? -1.754 -7.076 -6.356 1.00 92.19 129 VAL A N 1
ATOM 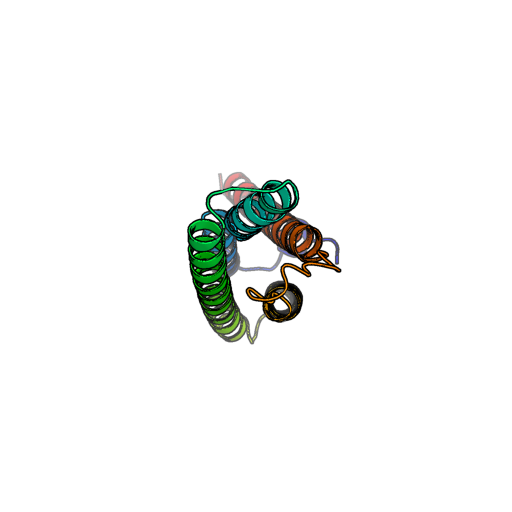1090 C CA . VAL A 1 129 ? -2.000 -7.800 -5.094 1.00 92.19 129 VAL A CA 1
ATOM 1091 C C . VAL A 1 129 ? -1.762 -6.932 -3.846 1.00 92.19 129 VAL A C 1
ATOM 1093 O O . VAL A 1 129 ? -2.328 -7.190 -2.778 1.00 92.19 129 VAL A O 1
ATOM 1096 N N . PHE A 1 130 ? -0.890 -5.928 -3.934 1.00 95.25 130 PHE A N 1
ATOM 1097 C CA . PHE A 1 130 ? -0.697 -4.949 -2.868 1.00 95.25 130 PHE A CA 1
ATOM 1098 C C . PHE A 1 130 ? -1.838 -3.930 -2.824 1.00 95.25 130 PHE A C 1
ATOM 1100 O O . PHE A 1 130 ? -2.380 -3.695 -1.749 1.00 95.25 130 PHE A O 1
ATOM 1107 N N . GLU A 1 131 ? -2.242 -3.380 -3.965 1.00 95.75 131 GLU A N 1
ATOM 1108 C CA . GLU A 1 131 ? -3.337 -2.409 -4.050 1.00 95.75 131 GLU A CA 1
ATOM 1109 C C . GLU A 1 131 ? -4.699 -3.036 -3.723 1.00 95.75 131 GLU A C 1
ATOM 1111 O O . GLU A 1 131 ? -5.490 -2.430 -3.009 1.00 95.75 131 GLU A O 1
ATOM 1116 N N . ASP A 1 132 ? -4.943 -4.289 -4.105 1.00 94.94 132 ASP A N 1
ATOM 1117 C CA . ASP A 1 132 ? -6.128 -5.051 -3.691 1.00 94.94 132 ASP A CA 1
ATOM 1118 C C . ASP A 1 132 ? -6.185 -5.204 -2.165 1.00 94.94 132 ASP A C 1
ATOM 1120 O O . ASP A 1 132 ? -7.245 -5.093 -1.548 1.00 94.94 132 ASP A O 1
ATOM 1124 N N . TYR A 1 133 ? -5.027 -5.426 -1.533 1.00 96.12 133 TYR A N 1
ATOM 1125 C CA . TYR A 1 133 ? -4.932 -5.478 -0.077 1.00 96.12 133 TYR A CA 1
ATOM 1126 C C . TYR A 1 133 ? -5.215 -4.109 0.555 1.00 96.12 133 TYR A C 1
ATOM 1128 O O . TYR A 1 133 ? -5.964 -4.040 1.528 1.00 96.12 133 TYR A O 1
ATOM 1136 N N . LEU A 1 134 ? -4.671 -3.023 -0.006 1.00 96.94 134 LEU A N 1
ATOM 1137 C CA . LEU A 1 134 ? -4.971 -1.660 0.444 1.00 96.94 134 LEU A CA 1
ATOM 1138 C C . LEU A 1 134 ? -6.471 -1.354 0.332 1.00 96.94 134 LEU A C 1
ATOM 1140 O O . LEU A 1 134 ? -7.071 -0.919 1.309 1.00 96.94 134 LEU A O 1
ATOM 1144 N N . ASN A 1 135 ? -7.098 -1.668 -0.801 1.00 96.50 135 ASN A N 1
ATOM 1145 C CA . ASN A 1 135 ? -8.534 -1.477 -1.021 1.00 96.50 135 ASN A CA 1
ATOM 1146 C C . ASN A 1 135 ? -9.394 -2.284 -0.040 1.00 96.50 135 ASN A C 1
ATOM 1148 O O . ASN A 1 135 ? -10.410 -1.789 0.455 1.00 96.50 135 ASN A O 1
ATOM 1152 N N . MET A 1 136 ? -8.984 -3.514 0.285 1.00 96.19 136 MET A N 1
ATOM 1153 C CA . MET A 1 136 ? -9.658 -4.336 1.292 1.00 96.19 136 MET A CA 1
ATOM 1154 C C . MET A 1 136 ? -9.602 -3.684 2.679 1.00 96.19 136 MET A C 1
ATOM 1156 O O . MET A 1 136 ? -10.617 -3.630 3.373 1.00 96.19 136 MET A O 1
ATOM 1160 N N . VAL A 1 137 ? -8.434 -3.161 3.070 1.00 97.00 137 VAL A N 1
ATOM 1161 C CA . VAL A 1 137 ? -8.265 -2.427 4.333 1.00 97.00 137 VAL A CA 1
ATOM 1162 C C . VAL A 1 137 ? -9.118 -1.158 4.330 1.00 97.00 137 VAL A C 1
ATOM 1164 O O . VAL A 1 137 ? -9.898 -0.959 5.257 1.00 97.00 137 VAL A O 1
ATOM 1167 N N . TYR A 1 138 ? -9.027 -0.351 3.270 1.00 97.00 138 TYR A N 1
ATOM 1168 C CA . TYR A 1 138 ? -9.787 0.887 3.100 1.00 97.00 138 TYR A CA 1
ATOM 1169 C C . TYR A 1 138 ? -11.291 0.659 3.272 1.00 97.00 138 TYR A C 1
A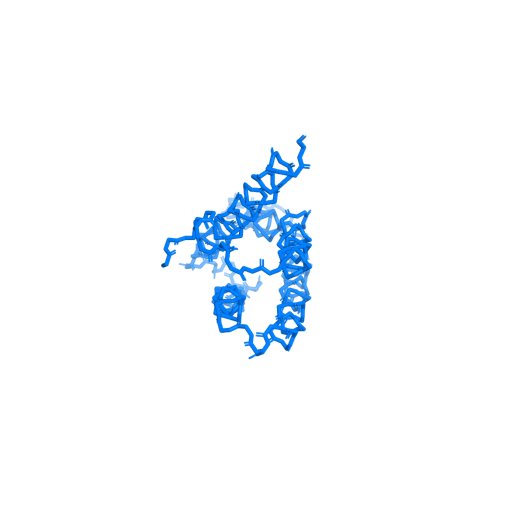TOM 1171 O O . TYR A 1 138 ? -11.927 1.277 4.121 1.00 97.00 138 TYR A O 1
ATOM 1179 N N . THR A 1 139 ? -11.846 -0.294 2.519 1.00 96.19 139 THR A N 1
ATOM 1180 C CA . THR A 1 139 ? -13.286 -0.597 2.511 1.00 96.19 139 THR A CA 1
ATOM 1181 C C . THR A 1 139 ? -13.777 -1.067 3.879 1.00 96.19 139 THR A C 1
ATOM 1183 O O . THR A 1 139 ? -14.889 -0.747 4.302 1.00 96.19 139 THR A O 1
ATOM 1186 N N . ALA A 1 140 ? -12.959 -1.847 4.586 1.00 96.44 140 ALA A N 1
ATOM 1187 C CA . ALA A 1 140 ? -13.302 -2.335 5.912 1.00 96.44 140 ALA A CA 1
ATOM 1188 C C . ALA A 1 140 ? -13.273 -1.219 6.971 1.00 96.44 140 ALA A C 1
ATOM 1190 O O . ALA A 1 140 ? -14.133 -1.223 7.852 1.00 96.44 140 ALA A O 1
ATOM 1191 N N . ILE A 1 141 ? -12.341 -0.264 6.868 1.00 96.62 141 ILE A N 1
ATOM 1192 C CA . ILE A 1 141 ? -12.279 0.898 7.765 1.00 96.62 141 ILE A CA 1
ATOM 1193 C C . ILE A 1 141 ? -13.435 1.858 7.489 1.00 96.62 141 ILE A C 1
ATOM 1195 O O . ILE A 1 141 ? -14.189 2.165 8.409 1.00 96.62 141 ILE A O 1
ATOM 1199 N N . ASP A 1 142 ? -13.621 2.266 6.231 1.00 94.75 142 ASP A N 1
ATOM 1200 C CA . ASP A 1 142 ? -14.714 3.152 5.805 1.00 94.75 142 ASP A CA 1
ATOM 1201 C C . ASP A 1 142 ? -16.077 2.583 6.221 1.00 94.75 142 ASP A C 1
ATOM 1203 O O . ASP A 1 142 ? -16.902 3.262 6.831 1.00 94.75 142 ASP A O 1
ATOM 1207 N N . GLY A 1 143 ? -16.281 1.282 5.990 1.00 94.12 143 GLY A N 1
ATOM 1208 C CA . GLY A 1 143 ? -17.493 0.596 6.413 1.00 94.12 143 GLY A CA 1
ATOM 1209 C C . GLY A 1 143 ? -17.705 0.600 7.928 1.00 94.12 143 GLY A C 1
ATOM 1210 O O . GLY A 1 143 ? -18.854 0.654 8.360 1.00 94.12 143 GLY A O 1
ATOM 1211 N N . LYS A 1 144 ? -16.634 0.540 8.733 1.00 95.50 144 LYS A N 1
ATOM 1212 C CA . LYS A 1 144 ? -16.747 0.564 10.196 1.00 95.50 144 LYS A CA 1
ATOM 1213 C C . LYS A 1 144 ? -17.005 1.970 10.737 1.00 95.50 144 LYS A C 1
ATOM 1215 O O . LYS A 1 144 ? -17.801 2.106 11.661 1.00 95.50 144 LYS A O 1
ATOM 1220 N N . LEU A 1 145 ? -16.376 2.993 10.163 1.00 94.38 145 LEU A N 1
ATOM 1221 C CA . LEU A 1 145 ? -16.614 4.392 10.532 1.00 94.38 145 LEU A CA 1
ATOM 1222 C C . LEU A 1 145 ? -18.073 4.786 10.250 1.00 94.38 145 LEU A C 1
ATOM 1224 O O . LEU A 1 145 ? -18.771 5.223 11.160 1.00 94.38 145 LEU A O 1
ATOM 1228 N N . LYS A 1 146 ? -18.587 4.471 9.053 1.00 94.12 146 LYS A N 1
ATOM 1229 C CA . LYS A 1 146 ? -19.996 4.715 8.681 1.00 94.12 146 LYS A CA 1
ATOM 1230 C C . LYS A 1 146 ? -21.010 3.982 9.559 1.00 94.12 146 LYS A C 1
ATOM 1232 O O . LYS A 1 146 ? -22.132 4.445 9.739 1.00 94.12 146 LYS A O 1
ATOM 1237 N N . GLU A 1 147 ? -20.660 2.800 10.061 1.00 94.62 147 GLU A N 1
ATOM 1238 C CA . GLU A 1 147 ? -21.506 2.057 11.002 1.00 94.62 147 GLU A CA 1
ATOM 1239 C C . GLU A 1 147 ? -21.605 2.778 12.353 1.00 94.62 147 GLU A C 1
ATOM 1241 O O . GLU A 1 147 ? -22.685 2.824 12.934 1.00 94.62 147 GLU A O 1
ATOM 1246 N N . ARG A 1 148 ? -20.499 3.363 12.830 1.00 92.94 148 ARG A N 1
ATOM 1247 C CA . ARG A 1 148 ? -20.459 4.120 14.089 1.00 92.94 148 ARG A CA 1
ATOM 1248 C C . ARG A 1 148 ? -21.201 5.442 13.995 1.00 92.94 148 ARG A C 1
ATOM 1250 O O . ARG A 1 148 ? -21.929 5.768 14.921 1.00 92.94 148 ARG A O 1
ATOM 1257 N N . GLU A 1 149 ? -21.057 6.155 12.881 1.00 91.81 149 GLU A N 1
ATOM 1258 C CA . GLU A 1 149 ? -21.812 7.387 12.613 1.00 91.81 149 GLU A CA 1
ATOM 1259 C C . GLU A 1 149 ? -23.320 7.135 12.755 1.00 91.81 149 GLU A C 1
ATOM 1261 O O . GLU A 1 149 ? -23.973 7.763 13.577 1.00 91.81 149 GLU A O 1
ATOM 1266 N N . LYS A 1 150 ? -23.843 6.098 12.086 1.00 91.94 150 LYS A N 1
ATOM 1267 C CA . LYS A 1 150 ? -25.268 5.727 12.150 1.00 91.94 150 LYS A CA 1
ATOM 1268 C C . LYS A 1 150 ? -25.768 5.260 13.517 1.00 91.94 150 LYS A C 1
ATOM 1270 O O . LYS A 1 150 ? -26.973 5.228 13.720 1.00 91.94 150 LYS A O 1
ATOM 1275 N N . ALA A 1 151 ? -24.885 4.777 14.388 1.00 88.75 151 ALA A N 1
ATOM 1276 C CA . ALA A 1 151 ? -25.259 4.316 15.726 1.00 88.75 151 ALA A CA 1
ATOM 1277 C C . ALA A 1 151 ? -25.277 5.455 16.757 1.00 88.75 151 ALA A C 1
ATOM 1279 O O . ALA A 1 151 ? -25.839 5.281 17.837 1.00 88.75 151 ALA A O 1
ATOM 1280 N N . ASN A 1 152 ? -24.624 6.576 16.437 1.00 77.00 152 ASN A N 1
ATOM 1281 C CA . ASN A 1 152 ? -24.554 7.768 17.277 1.00 77.00 152 ASN A CA 1
ATOM 1282 C C . ASN A 1 152 ? -25.591 8.842 16.884 1.00 77.00 152 ASN A C 1
ATOM 1284 O O . ASN A 1 152 ? -25.781 9.776 17.664 1.00 77.00 152 ASN A O 1
ATOM 1288 N N . ASP A 1 153 ? -26.223 8.701 15.714 1.00 58.69 153 ASP A N 1
ATOM 1289 C CA . ASP A 1 153 ? -27.391 9.470 15.246 1.00 58.69 153 ASP A CA 1
ATOM 1290 C C . ASP A 1 153 ? -28.712 8.913 15.816 1.00 58.69 153 ASP A C 1
ATOM 1292 O O . ASP A 1 153 ? -29.603 9.730 16.150 1.00 58.69 153 ASP A O 1
#

Mean predicted aligned error: 5.59 Å

Sequence (153 aa):
MLISRETFKNCSDKDLNDLWALVSDMLDLPLSYDINKLMSCVNSSKHGCSHLMTHIQFIEFWYKEIRRKIKYYLTWISNMMELFKSNFLLYFIVREMKIRLKNIKLCVKSYKANEWKFDNLRTPVQVQVFEDYLNMVYTAIDGKLKEREKAND

Radius of gyration: 18.57 Å; Cα contacts (8 Å, |Δi|>4): 113; chains: 1; bounding box: 48×22×55 Å

Foldseek 3Di:
DQFALVLCQPPDLVLLVLLLVLLVVDLVVALLVLVVVLVVLLVVVVPPDPPLVVSLVVNVVSLVVSLVSLVVNLVSLVVSLVVCVVPVSSNVLSVVLNVLSVVLVVLSVPDDSVPSCNVPPCNSVSSVVSNVSSVSSNVRSVVNVVVVVVVVD